Protein AF-A0A8I0III0-F1 (afdb_monomer_lite)

pLDDT: mean 77.6, std 14.81, range [39.5, 94.38]

Foldseek 3Di:
DAWDDPCVQVQVQQCQLPPDDDPDDPCVPRGDDDPDDADDDDQDDDVVPDRDRDDVVVLCVVQVHDDDRPDDSCVSVVHDDPPDDDPLAPDDQLQNQLVCLVVVCVVDPCQAWDKDWAWDDHNHDPAPHDWDDRNHTTTGMDIGGSNVSNDSPVSVVRD

Structure (mmCIF, N/CA/C/O backbone):
data_AF-A0A8I0III0-F1
#
_entry.id   AF-A0A8I0III0-F1
#
loop_
_atom_site.group_PDB
_atom_site.id
_atom_site.type_symbol
_atom_site.label_atom_id
_atom_site.label_alt_id
_atom_site.label_comp_id
_atom_site.label_asym_id
_atom_site.label_entity_id
_atom_site.label_seq_id
_atom_site.pdbx_PDB_ins_code
_atom_site.Cartn_x
_atom_site.Cartn_y
_atom_site.Cartn_z
_atom_site.occupancy
_atom_site.B_iso_or_equiv
_atom_site.auth_seq_id
_atom_site.auth_comp_id
_atom_site.auth_asym_id
_atom_site.auth_atom_id
_atom_site.pdbx_PDB_model_num
ATOM 1 N N . MET A 1 1 ? -5.704 10.509 12.498 1.00 82.56 1 MET A N 1
ATOM 2 C CA . MET A 1 1 ? -4.935 9.267 12.554 1.00 82.56 1 MET A CA 1
ATOM 3 C C . MET A 1 1 ? -4.413 9.176 13.957 1.00 82.56 1 MET A C 1
ATOM 5 O O . MET A 1 1 ? -3.711 10.078 14.403 1.00 82.56 1 MET A O 1
ATOM 9 N N . GLU A 1 2 ? -4.849 8.161 14.682 1.00 86.06 2 GLU A N 1
ATOM 10 C CA . GLU A 1 2 ? -4.615 8.031 16.116 1.00 86.06 2 GLU A CA 1
ATOM 11 C C . GLU A 1 2 ? -3.855 6.738 16.379 1.00 86.06 2 GLU A C 1
ATOM 13 O O . GLU A 1 2 ? -4.300 5.676 15.951 1.00 86.06 2 GLU A O 1
ATOM 18 N N . ILE A 1 3 ? -2.706 6.817 17.057 1.00 85.50 3 ILE A N 1
ATOM 19 C CA . ILE A 1 3 ? -1.968 5.619 17.469 1.00 85.50 3 ILE A CA 1
ATOM 20 C C . ILE A 1 3 ? -2.760 4.900 18.557 1.00 85.50 3 ILE A C 1
ATOM 22 O O . ILE A 1 3 ? -3.105 5.501 19.572 1.00 85.50 3 ILE A O 1
ATOM 26 N N . ILE A 1 4 ? -2.995 3.607 18.357 1.00 88.50 4 ILE A N 1
ATOM 27 C CA . ILE A 1 4 ? -3.773 2.760 19.264 1.00 88.50 4 ILE A CA 1
ATOM 28 C C . ILE A 1 4 ? -3.006 1.481 19.606 1.00 88.50 4 ILE A C 1
ATOM 30 O O . ILE A 1 4 ? -2.080 1.085 18.897 1.00 88.50 4 ILE A O 1
ATOM 34 N N . ASP A 1 5 ? -3.408 0.809 20.684 1.00 86.38 5 ASP A N 1
ATOM 35 C CA . ASP A 1 5 ? -2.879 -0.497 21.094 1.00 86.38 5 ASP A CA 1
ATOM 36 C C . ASP A 1 5 ? -3.932 -1.621 21.067 1.00 86.38 5 ASP A C 1
ATOM 38 O O . ASP A 1 5 ? -3.652 -2.737 21.514 1.00 86.38 5 ASP A O 1
ATOM 42 N N . ASP A 1 6 ? -5.117 -1.347 20.505 1.00 87.94 6 ASP A N 1
ATOM 43 C CA . ASP A 1 6 ? -6.193 -2.322 20.317 1.00 87.94 6 ASP A CA 1
ATOM 44 C C . ASP A 1 6 ? -5.842 -3.332 19.213 1.00 87.94 6 ASP A C 1
ATOM 46 O O . ASP A 1 6 ? -6.076 -3.131 18.017 1.00 87.94 6 ASP A O 1
ATOM 50 N N . VAL A 1 7 ? -5.265 -4.450 19.646 1.00 84.56 7 VAL A N 1
ATOM 51 C CA . VAL A 1 7 ? -4.886 -5.577 18.789 1.00 84.56 7 VAL A CA 1
ATOM 52 C C . VAL A 1 7 ? -6.077 -6.327 18.206 1.00 84.56 7 VAL A C 1
ATOM 54 O O . VAL A 1 7 ? -5.922 -6.981 17.172 1.00 84.56 7 VAL A O 1
ATOM 57 N N . GLU A 1 8 ? -7.262 -6.240 18.820 1.00 88.00 8 GLU A N 1
ATOM 58 C CA . GLU A 1 8 ? -8.435 -7.012 18.395 1.00 88.00 8 GLU A CA 1
ATOM 59 C C . GLU A 1 8 ? -8.896 -6.587 16.996 1.00 88.00 8 GLU A C 1
ATOM 61 O O . GLU A 1 8 ? -9.296 -7.426 16.185 1.00 88.00 8 GLU A O 1
ATOM 66 N N . ARG A 1 9 ? -8.701 -5.310 16.641 1.00 86.44 9 ARG A N 1
ATOM 67 C CA . ARG A 1 9 ? -8.930 -4.786 15.282 1.00 86.44 9 ARG A CA 1
ATOM 68 C C . ARG A 1 9 ? -8.086 -5.486 14.207 1.00 86.44 9 ARG A C 1
ATOM 70 O O . ARG A 1 9 ? -8.512 -5.586 13.056 1.00 86.44 9 ARG A O 1
ATOM 77 N N . GLY A 1 10 ? -6.905 -5.995 14.567 1.00 82.62 10 GLY A N 1
ATOM 78 C CA . GLY A 1 10 ? -5.992 -6.733 13.685 1.00 82.62 10 GLY A CA 1
ATOM 79 C C . GLY A 1 10 ? -5.996 -8.255 13.882 1.00 82.62 10 GLY A C 1
ATOM 80 O O . GLY A 1 10 ? -5.351 -8.972 13.113 1.00 82.62 10 GLY A O 1
ATOM 81 N N . ALA A 1 11 ? -6.725 -8.777 14.874 1.00 85.12 11 ALA A N 1
ATOM 82 C CA . ALA A 1 11 ? -6.652 -10.182 15.288 1.00 85.12 11 ALA A CA 1
ATOM 83 C C . ALA A 1 11 ? -7.056 -11.175 14.184 1.00 85.12 11 ALA A C 1
ATOM 85 O O . ALA A 1 11 ? -6.572 -12.308 14.148 1.00 85.12 11 ALA A O 1
ATOM 86 N N . TRP A 1 12 ? -7.894 -10.751 13.233 1.00 86.44 12 TRP A N 1
ATOM 87 C CA . TRP A 1 12 ? -8.305 -11.573 12.092 1.00 86.44 12 TRP A CA 1
ATOM 88 C C . TRP A 1 12 ? -7.148 -11.914 11.137 1.00 86.44 12 TRP A C 1
ATOM 90 O O . TRP A 1 12 ? -7.211 -12.929 10.433 1.00 86.44 12 TRP A O 1
ATOM 100 N N . LEU A 1 13 ? -6.098 -11.085 11.094 1.00 84.69 13 LEU A N 1
ATOM 101 C CA . LEU A 1 13 ? -4.996 -11.222 10.143 1.00 84.69 13 LEU A CA 1
ATOM 102 C C . LEU A 1 13 ? -4.062 -12.379 10.522 1.00 84.69 13 LEU A C 1
ATOM 104 O O . LEU A 1 13 ? -3.673 -13.166 9.655 1.00 84.69 13 LEU A O 1
ATOM 108 N N . GLY A 1 14 ? -3.775 -12.542 11.818 1.00 84.19 14 GLY A N 1
ATOM 109 C CA . GLY A 1 14 ? -2.869 -13.575 12.329 1.00 84.19 14 GLY A CA 1
ATOM 110 C C . GLY A 1 14 ? -3.226 -14.988 11.840 1.00 84.19 14 GLY A C 1
ATOM 111 O O . GLY A 1 14 ? -2.423 -15.612 11.143 1.00 84.19 14 GLY A O 1
ATOM 112 N N . PRO A 1 15 ? -4.457 -15.487 12.069 1.00 85.69 15 PRO A N 1
ATOM 113 C CA . PRO A 1 15 ? -4.884 -16.793 11.572 1.00 85.69 15 PRO A CA 1
ATOM 114 C C . PRO A 1 15 ? -4.782 -16.948 10.050 1.00 85.69 15 PRO A C 1
ATOM 116 O O . PRO A 1 15 ? -4.537 -18.055 9.567 1.00 85.69 15 PRO A O 1
ATOM 119 N N . ARG A 1 16 ? -4.960 -15.867 9.276 1.00 87.00 16 ARG A N 1
ATOM 120 C CA . ARG A 1 16 ? -4.809 -15.904 7.814 1.00 87.00 16 ARG A CA 1
ATOM 121 C C . ARG A 1 16 ? -3.353 -15.998 7.393 1.00 87.00 16 ARG A C 1
ATOM 123 O O . ARG A 1 16 ? -3.112 -16.573 6.342 1.00 87.00 16 ARG A O 1
ATOM 130 N N . MET A 1 17 ? -2.408 -15.488 8.179 1.00 84.44 17 MET A N 1
ATOM 131 C CA . MET A 1 17 ? -0.969 -15.604 7.926 1.00 84.44 17 MET A CA 1
ATOM 132 C C . MET A 1 17 ? -0.413 -16.970 8.351 1.00 84.44 17 MET A C 1
ATOM 134 O O . MET A 1 17 ? 0.335 -17.582 7.586 1.00 84.44 17 MET A O 1
ATOM 138 N N . CYS A 1 18 ? -0.818 -17.493 9.519 1.00 72.50 18 CYS A N 1
ATOM 139 C CA . CYS A 1 18 ? -0.309 -18.768 10.042 1.00 72.50 18 CYS A CA 1
ATOM 140 C C . CYS A 1 18 ? -0.745 -19.985 9.211 1.00 72.50 18 CYS A C 1
ATOM 142 O O . CYS A 1 18 ? 0.016 -20.937 9.055 1.00 72.50 18 CYS A O 1
ATOM 144 N N . ARG A 1 19 ? -2.000 -20.005 8.734 1.00 63.66 19 ARG A N 1
ATOM 145 C CA . ARG A 1 19 ? -2.663 -21.250 8.296 1.00 63.66 19 ARG A CA 1
ATOM 146 C C . ARG A 1 19 ? -2.175 -21.824 6.962 1.00 63.66 19 ARG A C 1
ATOM 148 O O . ARG A 1 19 ? -2.511 -22.969 6.678 1.00 63.66 19 ARG A O 1
ATOM 155 N N . LEU A 1 20 ? -1.465 -21.066 6.119 1.00 60.00 20 LEU A N 1
ATOM 156 C CA . LEU A 1 20 ? -1.406 -21.389 4.681 1.00 60.00 20 LEU A CA 1
ATOM 157 C C . LEU A 1 20 ? -0.017 -21.355 4.008 1.00 60.00 20 LEU A C 1
ATOM 159 O O . LEU A 1 20 ? 0.069 -21.558 2.796 1.00 60.00 20 LEU A O 1
ATOM 163 N N . GLY A 1 21 ? 1.097 -21.219 4.739 1.00 58.22 21 GLY A N 1
ATOM 164 C CA . GLY A 1 21 ? 2.400 -21.529 4.133 1.00 58.22 21 GLY A CA 1
ATOM 165 C C . GLY A 1 21 ? 3.651 -21.033 4.849 1.00 58.22 21 GLY A C 1
ATOM 166 O O . GLY A 1 21 ? 3.588 -20.247 5.786 1.00 58.22 21 GLY A O 1
ATOM 167 N N . GLY A 1 22 ? 4.796 -21.522 4.361 1.00 59.81 22 GLY A N 1
ATOM 168 C CA . GLY A 1 22 ? 6.134 -21.174 4.841 1.00 59.81 22 GLY A CA 1
ATOM 169 C C . GLY A 1 22 ? 6.549 -19.722 4.576 1.00 59.81 22 GLY A C 1
ATOM 170 O O . GLY A 1 22 ? 5.809 -18.927 3.998 1.00 59.81 22 GLY A O 1
ATOM 171 N N . TRP A 1 23 ? 7.762 -19.398 5.020 1.00 64.62 23 TRP A N 1
ATOM 172 C CA . TRP A 1 23 ? 8.383 -18.074 4.934 1.00 64.62 23 TRP A CA 1
ATOM 173 C C . TRP A 1 23 ? 8.543 -17.569 3.481 1.00 64.62 23 TRP A C 1
ATOM 175 O O . TRP A 1 23 ? 8.572 -18.362 2.539 1.00 64.62 23 TRP A O 1
ATOM 185 N N . ALA A 1 24 ? 8.662 -16.245 3.315 1.00 68.88 24 ALA A N 1
ATOM 186 C CA . ALA A 1 24 ? 8.899 -15.540 2.044 1.00 68.88 24 ALA A CA 1
ATOM 187 C C . ALA A 1 24 ? 7.786 -15.647 0.975 1.00 68.88 24 ALA A C 1
ATOM 189 O O . ALA A 1 24 ? 8.060 -15.630 -0.226 1.00 68.88 24 ALA A O 1
ATOM 190 N N . ARG A 1 25 ? 6.512 -15.711 1.386 1.00 81.56 25 ARG A N 1
ATOM 191 C CA . ARG A 1 25 ? 5.355 -15.641 0.472 1.00 81.56 25 ARG A CA 1
ATOM 192 C C . ARG A 1 25 ? 4.548 -14.372 0.713 1.00 81.56 25 ARG A C 1
ATOM 194 O O . ARG A 1 25 ? 4.422 -13.926 1.843 1.00 81.56 25 ARG A O 1
ATOM 201 N N . VAL A 1 26 ? 3.910 -13.827 -0.323 1.00 82.94 26 VAL A N 1
ATOM 202 C CA . VAL A 1 26 ? 3.058 -12.626 -0.176 1.00 82.94 26 VAL A CA 1
ATOM 203 C C . VAL A 1 26 ? 1.953 -12.841 0.869 1.00 82.94 26 VAL A C 1
ATOM 205 O O . VAL A 1 26 ? 1.727 -11.978 1.717 1.00 82.94 26 VAL A O 1
ATOM 208 N N . GLY A 1 27 ? 1.329 -14.023 0.879 1.00 85.25 27 GLY A N 1
ATOM 209 C CA . GLY A 1 27 ? 0.310 -14.385 1.871 1.00 85.25 27 GLY A CA 1
ATOM 210 C C . GLY A 1 27 ? 0.838 -14.510 3.305 1.00 85.25 27 GLY A C 1
ATOM 211 O O . GLY A 1 27 ? 0.061 -14.359 4.243 1.00 85.25 27 GLY A O 1
ATOM 212 N N . SER A 1 28 ? 2.149 -14.710 3.506 1.00 81.12 28 SER A N 1
ATOM 213 C CA . SER A 1 28 ? 2.740 -14.691 4.852 1.00 81.12 28 SER A CA 1
ATOM 214 C C . SER A 1 28 ? 2.903 -13.276 5.410 1.00 81.12 28 SER A C 1
ATOM 216 O O . SER A 1 28 ? 3.302 -13.151 6.556 1.00 81.12 28 SER A O 1
ATOM 218 N N . VAL A 1 29 ? 2.637 -12.229 4.619 1.00 80.75 29 VAL A N 1
ATOM 219 C CA . VAL A 1 29 ? 2.685 -10.816 5.045 1.00 80.75 29 VAL A CA 1
ATOM 220 C C . VAL A 1 29 ? 1.296 -10.179 4.984 1.00 80.75 29 VAL A C 1
ATOM 222 O O . VAL A 1 29 ? 0.898 -9.472 5.897 1.00 80.75 29 VAL A O 1
ATOM 225 N N . THR A 1 30 ? 0.549 -10.444 3.911 1.00 83.06 30 THR A N 1
ATOM 226 C CA . THR A 1 30 ? -0.769 -9.830 3.646 1.00 83.06 30 THR A CA 1
ATOM 227 C C . THR A 1 30 ? -1.953 -10.669 4.133 1.00 83.06 30 THR A C 1
ATOM 229 O O . THR A 1 30 ? -3.089 -10.206 4.100 1.00 83.06 30 THR A O 1
ATOM 232 N N . GLY A 1 31 ? -1.701 -11.896 4.600 1.00 87.19 31 GLY A N 1
ATOM 233 C CA . GLY A 1 31 ? -2.732 -12.886 4.896 1.00 87.19 31 GLY A CA 1
ATOM 234 C C . GLY A 1 31 ? -3.191 -13.639 3.644 1.00 87.19 31 GLY A C 1
ATOM 235 O O . GLY A 1 31 ? -3.235 -13.110 2.536 1.00 87.19 31 GLY A O 1
ATOM 236 N N . TYR A 1 32 ? -3.532 -14.914 3.807 1.00 87.38 32 TYR A N 1
ATOM 237 C CA . TYR A 1 32 ? -4.054 -15.734 2.718 1.00 87.38 32 TYR A CA 1
ATOM 238 C C . TYR A 1 32 ? -5.589 -15.632 2.584 1.00 87.38 32 TYR A C 1
ATOM 240 O O . TYR A 1 32 ? -6.309 -15.270 3.521 1.00 87.38 32 TYR A O 1
ATOM 248 N N . GLY A 1 33 ? -6.102 -16.021 1.411 1.00 87.06 33 GLY A N 1
ATOM 249 C CA . GLY A 1 33 ? -7.539 -16.077 1.116 1.00 87.06 33 GLY A CA 1
ATOM 250 C C . GLY A 1 33 ? -8.108 -14.828 0.440 1.00 87.06 33 GLY A C 1
ATOM 251 O O . GLY A 1 33 ? -9.317 -14.625 0.497 1.00 87.06 33 GLY A O 1
ATOM 252 N N . PHE A 1 34 ? -7.254 -13.998 -0.160 1.00 86.31 34 PHE A N 1
ATOM 253 C CA . PHE A 1 34 ? -7.650 -12.979 -1.134 1.00 86.31 34 PHE A CA 1
ATOM 254 C C . PHE A 1 34 ? -7.545 -13.555 -2.550 1.00 86.31 34 PHE A C 1
ATOM 256 O O . PHE A 1 34 ? -6.654 -14.361 -2.818 1.00 86.31 34 PHE A O 1
ATOM 263 N N . GLU A 1 35 ? -8.439 -13.140 -3.449 1.00 88.69 35 GLU A N 1
ATOM 264 C CA . GLU A 1 35 ? -8.436 -13.570 -4.857 1.00 88.69 35 GLU A CA 1
ATOM 265 C C . GLU A 1 35 ? -7.181 -13.090 -5.601 1.00 88.69 35 GLU A C 1
ATOM 267 O O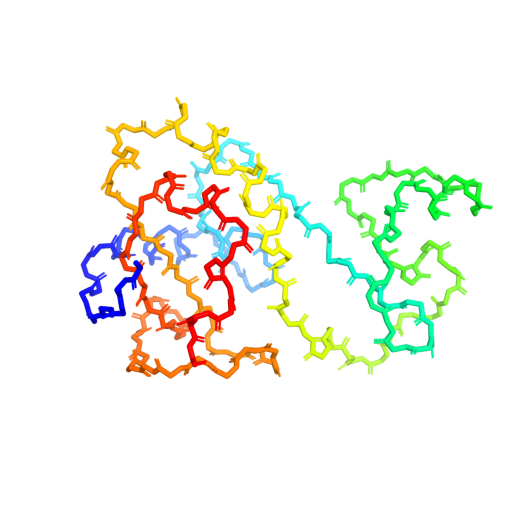 . GLU A 1 35 ? -6.627 -13.805 -6.435 1.00 88.69 35 GLU A O 1
ATOM 272 N N . ALA A 1 36 ? -6.703 -11.891 -5.261 1.00 88.25 36 ALA A N 1
ATOM 273 C CA . ALA A 1 36 ? -5.546 -11.266 -5.879 1.00 88.25 36 ALA A CA 1
ATOM 274 C C . ALA A 1 36 ? -4.792 -10.369 -4.888 1.00 88.25 36 ALA A C 1
ATOM 276 O O . ALA A 1 36 ? -5.316 -9.971 -3.848 1.00 88.25 36 ALA A O 1
ATOM 277 N N . TYR A 1 37 ? -3.556 -10.026 -5.246 1.00 86.75 37 TYR A N 1
ATOM 278 C CA . TYR A 1 37 ? -2.736 -9.043 -4.547 1.00 86.75 37 TYR A CA 1
ATOM 279 C C . TYR A 1 37 ? -2.070 -8.107 -5.557 1.00 86.75 37 TYR A C 1
ATOM 281 O O . TYR A 1 37 ? -1.705 -8.514 -6.662 1.00 86.75 37 TYR A O 1
ATOM 289 N N . ALA A 1 38 ? -1.875 -6.853 -5.158 1.00 86.50 38 ALA A N 1
ATOM 290 C CA . ALA A 1 38 ? -1.115 -5.867 -5.914 1.00 86.50 38 ALA A CA 1
ATOM 291 C C . ALA A 1 38 ? 0.171 -5.508 -5.162 1.00 86.50 38 ALA A C 1
ATOM 293 O O . ALA A 1 38 ? 0.218 -5.543 -3.933 1.00 86.50 38 ALA A O 1
ATOM 294 N N . ARG A 1 39 ? 1.222 -5.147 -5.905 1.00 85.81 39 ARG A N 1
ATOM 295 C CA . ARG A 1 39 ? 2.476 -4.646 -5.337 1.00 85.81 39 ARG A CA 1
ATOM 296 C C . ARG A 1 39 ? 2.668 -3.193 -5.736 1.00 85.81 39 ARG A C 1
ATOM 298 O O . ARG A 1 39 ? 2.713 -2.876 -6.922 1.00 85.81 39 ARG A O 1
ATOM 305 N N . ILE A 1 40 ? 2.836 -2.340 -4.736 1.00 83.75 40 ILE A N 1
ATOM 306 C CA . ILE A 1 40 ? 3.231 -0.950 -4.932 1.00 83.75 40 ILE A CA 1
ATOM 307 C C . ILE A 1 40 ? 4.756 -0.918 -4.967 1.00 83.75 40 ILE A C 1
ATOM 309 O O . ILE A 1 40 ? 5.419 -1.384 -4.043 1.00 83.75 40 ILE A O 1
ATOM 313 N N . LEU A 1 41 ? 5.313 -0.422 -6.065 1.00 82.12 41 LEU A N 1
ATOM 314 C CA . LEU A 1 41 ? 6.756 -0.350 -6.255 1.00 82.12 41 LEU A CA 1
ATOM 315 C C . LEU A 1 41 ? 7.279 0.929 -5.602 1.00 82.12 41 LEU A C 1
ATOM 317 O O . LEU A 1 41 ? 6.774 2.015 -5.887 1.00 82.12 41 LEU A O 1
ATOM 321 N N . HIS A 1 42 ? 8.279 0.799 -4.729 1.00 73.31 42 HIS A N 1
ATOM 322 C CA . HIS A 1 42 ? 8.850 1.954 -4.044 1.00 73.31 42 HIS A CA 1
ATOM 323 C C . HIS A 1 42 ? 9.420 2.964 -5.051 1.00 73.31 42 HIS A C 1
ATOM 325 O O . HIS A 1 42 ? 10.058 2.557 -6.036 1.00 73.31 42 HIS A O 1
ATOM 331 N N . PRO A 1 43 ? 9.254 4.276 -4.804 1.00 70.44 43 PRO A N 1
ATOM 332 C CA . PRO A 1 43 ? 10.065 5.261 -5.498 1.00 70.44 43 PRO A CA 1
ATOM 333 C C . PRO A 1 43 ? 11.544 4.982 -5.185 1.00 70.44 43 PRO A C 1
ATOM 335 O O . PRO A 1 43 ? 11.886 4.542 -4.088 1.00 70.44 43 PRO A O 1
ATOM 338 N N . ARG A 1 44 ? 12.435 5.189 -6.155 1.00 67.50 44 ARG A N 1
ATOM 339 C CA . ARG A 1 44 ? 13.886 5.100 -5.946 1.00 67.50 44 ARG A CA 1
ATOM 340 C C . ARG A 1 44 ? 14.488 6.479 -6.217 1.00 67.50 44 ARG A C 1
ATOM 342 O O . ARG A 1 44 ? 14.144 7.064 -7.245 1.00 67.50 44 ARG A O 1
ATOM 349 N N . PRO A 1 45 ? 15.349 7.008 -5.330 1.00 56.03 45 PRO A N 1
ATOM 350 C CA . PRO A 1 45 ? 15.993 8.291 -5.564 1.00 56.03 45 PRO A CA 1
ATOM 351 C C . PRO A 1 45 ? 16.869 8.211 -6.816 1.00 56.03 45 PRO A C 1
ATOM 353 O O . PRO A 1 45 ? 17.554 7.214 -7.057 1.00 56.03 45 PRO A O 1
ATOM 356 N N . THR A 1 46 ? 16.874 9.278 -7.609 1.00 53.50 46 THR A N 1
ATOM 357 C CA . THR A 1 46 ? 17.975 9.516 -8.541 1.00 53.50 46 THR A CA 1
ATOM 358 C C . THR A 1 46 ? 19.164 9.963 -7.691 1.00 53.50 46 THR A C 1
ATOM 360 O O . THR A 1 46 ? 18.974 10.650 -6.691 1.00 53.50 46 THR A O 1
ATOM 363 N N . GLY A 1 47 ? 20.381 9.504 -7.999 1.00 48.47 47 GLY A N 1
ATOM 364 C CA . GLY A 1 47 ? 21.558 9.517 -7.105 1.00 48.47 47 GLY A CA 1
ATOM 365 C C . GLY A 1 47 ? 22.000 10.851 -6.466 1.00 48.47 47 GLY A C 1
ATOM 366 O O . GLY A 1 47 ? 23.020 10.867 -5.792 1.00 48.47 47 GLY A O 1
ATOM 367 N N . GLY A 1 48 ? 21.261 11.951 -6.640 1.00 49.16 48 GLY A N 1
ATOM 368 C CA . GLY A 1 48 ? 21.417 13.224 -5.931 1.00 49.16 48 GLY A CA 1
ATOM 369 C C . GLY A 1 48 ? 20.574 13.379 -4.654 1.00 49.16 48 GLY A C 1
ATOM 370 O O . GLY A 1 48 ? 20.464 14.489 -4.147 1.00 49.16 48 GLY A O 1
ATOM 371 N N . GLY A 1 49 ? 19.937 12.317 -4.145 1.00 47.84 49 GLY A N 1
ATOM 372 C CA . GLY A 1 49 ? 19.224 12.338 -2.855 1.00 47.84 49 GLY A CA 1
ATOM 373 C C . GLY A 1 49 ? 17.845 13.015 -2.868 1.00 47.84 49 GLY A C 1
ATOM 374 O O . GLY A 1 49 ? 17.115 12.930 -1.883 1.00 47.84 49 GLY A O 1
ATOM 375 N N . ALA A 1 50 ? 17.446 13.633 -3.982 1.00 48.97 50 ALA A N 1
ATOM 376 C CA . ALA A 1 50 ? 16.074 14.073 -4.197 1.00 48.97 50 ALA A CA 1
ATOM 377 C C . ALA A 1 50 ? 15.213 12.896 -4.689 1.00 48.97 50 ALA A C 1
ATOM 379 O O . ALA A 1 50 ? 15.590 12.164 -5.608 1.00 48.97 50 ALA A O 1
ATOM 380 N N . TRP A 1 51 ? 14.037 12.720 -4.085 1.00 52.38 51 TRP A N 1
ATOM 381 C CA . TRP A 1 51 ? 13.035 11.753 -4.531 1.00 52.38 51 TRP A CA 1
ATOM 382 C C . TRP A 1 51 ? 12.410 12.217 -5.847 1.00 52.38 51 TRP A C 1
ATOM 384 O O . TRP A 1 51 ? 11.329 12.803 -5.870 1.00 52.38 51 TRP A O 1
ATOM 394 N N . GLU A 1 52 ? 13.078 11.973 -6.967 1.00 56.28 52 GLU A N 1
ATOM 395 C CA . GLU A 1 52 ? 12.427 12.105 -8.261 1.00 56.28 52 GLU A CA 1
ATOM 396 C C . GLU A 1 52 ? 11.567 10.858 -8.496 1.00 56.28 52 GLU A C 1
ATOM 398 O O . GLU A 1 52 ? 12.069 9.733 -8.555 1.00 56.28 52 GLU A O 1
ATOM 403 N N . ARG A 1 53 ? 10.246 11.044 -8.588 1.00 61.94 53 ARG A N 1
ATOM 404 C CA . ARG A 1 53 ? 9.283 9.967 -8.854 1.00 61.94 53 ARG A CA 1
ATOM 405 C C . ARG A 1 53 ? 9.449 9.444 -10.274 1.00 61.94 53 ARG A C 1
ATOM 407 O O . ARG A 1 53 ? 8.669 9.774 -11.164 1.00 61.94 53 ARG A O 1
ATOM 414 N N . ARG A 1 54 ? 10.448 8.600 -10.499 1.00 72.06 54 ARG A N 1
ATOM 415 C CA . ARG A 1 54 ? 10.572 7.891 -11.768 1.00 72.06 54 ARG A CA 1
ATOM 416 C C . ARG A 1 54 ? 9.657 6.671 -11.742 1.00 72.06 54 ARG A C 1
ATOM 418 O O . ARG A 1 54 ? 9.788 5.809 -10.869 1.00 72.06 54 ARG A O 1
ATOM 425 N N . ARG A 1 55 ? 8.718 6.582 -12.687 1.00 81.62 55 ARG A N 1
ATOM 426 C CA . ARG A 1 55 ? 7.879 5.384 -12.805 1.00 81.62 55 ARG A CA 1
ATOM 427 C C . ARG A 1 55 ? 8.757 4.228 -13.267 1.00 81.62 55 ARG A C 1
ATOM 429 O O . ARG A 1 55 ? 9.541 4.369 -14.202 1.00 81.62 55 ARG A O 1
ATOM 436 N N . TRP A 1 56 ? 8.595 3.061 -12.652 1.00 87.62 56 TRP A N 1
ATOM 437 C CA . TRP A 1 56 ? 9.332 1.862 -13.064 1.00 87.62 56 TRP A CA 1
ATOM 438 C C . TRP A 1 56 ? 9.026 1.474 -14.520 1.00 87.62 56 TRP A C 1
ATOM 440 O O . TRP A 1 56 ? 9.898 0.952 -15.204 1.00 87.62 56 TRP A O 1
ATOM 450 N N . SER A 1 57 ? 7.825 1.794 -15.018 1.00 89.50 57 SER A N 1
ATOM 451 C CA . SER A 1 57 ? 7.453 1.639 -16.431 1.00 89.50 57 SER A CA 1
ATOM 452 C C . SER A 1 57 ? 8.340 2.440 -17.378 1.00 89.50 57 SER A C 1
ATOM 454 O O . SER A 1 57 ? 8.703 1.944 -18.442 1.00 89.50 57 SER A O 1
ATOM 456 N N . ASP A 1 58 ? 8.708 3.658 -16.989 1.00 88.50 58 ASP A N 1
ATOM 457 C CA . ASP A 1 58 ? 9.516 4.547 -17.821 1.00 88.50 58 ASP A CA 1
ATOM 458 C C . ASP A 1 58 ? 10.957 4.030 -17.859 1.00 88.50 58 ASP A C 1
ATOM 460 O O . ASP A 1 58 ? 11.589 4.013 -18.911 1.00 88.50 58 ASP A O 1
ATOM 464 N N . VAL A 1 59 ? 11.443 3.507 -16.727 1.00 87.38 59 VAL A N 1
ATOM 465 C CA . VAL A 1 59 ? 12.745 2.829 -16.634 1.00 87.38 59 VAL A CA 1
ATOM 466 C C . VAL A 1 59 ? 12.772 1.569 -17.490 1.00 87.38 59 VAL A C 1
ATOM 468 O O . VAL A 1 59 ? 13.717 1.375 -18.247 1.00 87.38 59 VAL A O 1
ATOM 471 N N . ALA A 1 60 ? 11.734 0.735 -17.411 1.00 91.62 60 ALA A N 1
ATOM 472 C CA . ALA A 1 60 ? 11.627 -0.458 -18.240 1.00 91.62 60 ALA A CA 1
ATOM 473 C C . ALA A 1 60 ? 11.615 -0.101 -19.730 1.00 91.62 60 ALA A C 1
ATOM 475 O O . ALA A 1 60 ? 12.385 -0.670 -20.494 1.00 91.62 60 ALA A O 1
ATOM 476 N N . THR A 1 61 ? 10.826 0.902 -20.124 1.00 93.06 61 THR A N 1
ATOM 477 C CA . THR A 1 61 ? 10.753 1.381 -21.513 1.00 93.06 61 THR A CA 1
ATOM 478 C C . THR A 1 61 ? 12.109 1.885 -22.004 1.00 93.06 61 THR A C 1
ATOM 480 O O . THR A 1 61 ? 12.565 1.470 -23.066 1.00 93.06 61 THR A O 1
ATOM 483 N N . ALA A 1 62 ? 12.788 2.725 -21.217 1.00 90.31 62 ALA A N 1
ATOM 484 C CA . ALA A 1 62 ? 14.114 3.241 -21.553 1.00 90.31 62 ALA A CA 1
ATOM 485 C C . ALA A 1 62 ? 15.175 2.130 -21.654 1.00 90.31 62 ALA A C 1
ATOM 487 O O . ALA A 1 62 ? 16.090 2.229 -22.466 1.00 90.31 62 ALA A O 1
ATOM 488 N N . ALA A 1 63 ? 15.033 1.063 -20.864 1.00 90.44 63 ALA A N 1
ATOM 489 C CA . ALA A 1 63 ? 15.894 -0.116 -20.907 1.00 90.44 63 ALA A CA 1
ATOM 490 C C . ALA A 1 63 ? 15.482 -1.150 -21.976 1.00 90.44 63 ALA A C 1
ATOM 492 O O . ALA A 1 63 ? 16.102 -2.208 -22.061 1.00 90.44 63 ALA A O 1
ATOM 493 N N . GLY A 1 64 ? 14.427 -0.901 -22.764 1.00 94.38 64 GLY A N 1
ATOM 494 C CA . GLY A 1 64 ? 13.904 -1.867 -23.739 1.00 94.38 64 GLY A CA 1
ATOM 495 C C . GLY A 1 64 ? 13.315 -3.136 -23.107 1.00 94.38 64 GLY A C 1
ATOM 496 O O . GLY A 1 64 ? 13.304 -4.195 -23.731 1.00 94.38 64 GLY A O 1
ATOM 497 N N . LYS A 1 65 ? 12.849 -3.052 -21.857 1.00 94.12 65 LYS A N 1
ATOM 498 C CA . LYS A 1 65 ? 12.332 -4.164 -21.048 1.00 94.12 65 LYS A CA 1
ATOM 499 C C . LYS A 1 65 ? 10.821 -4.086 -20.873 1.00 94.12 65 LYS A C 1
ATOM 501 O O . LYS A 1 65 ? 10.212 -3.019 -20.900 1.00 94.12 65 LYS A O 1
ATOM 506 N N . VAL A 1 66 ? 10.216 -5.246 -20.635 1.00 92.56 66 VAL A N 1
ATOM 507 C CA . VAL A 1 66 ? 8.775 -5.383 -20.405 1.00 92.56 66 VAL A CA 1
ATOM 508 C C . VAL A 1 66 ? 8.483 -5.354 -18.909 1.00 92.56 66 VAL A C 1
ATOM 510 O O . VAL A 1 66 ? 9.071 -6.107 -18.133 1.00 92.56 66 VAL A O 1
ATOM 513 N N . MET A 1 67 ? 7.540 -4.505 -18.500 1.00 92.94 67 MET A N 1
ATOM 514 C CA . MET A 1 67 ? 7.029 -4.524 -17.132 1.00 92.94 67 MET A CA 1
ATOM 515 C C . MET A 1 67 ? 6.209 -5.782 -16.865 1.00 92.94 67 MET A C 1
ATOM 517 O O . MET A 1 67 ? 5.343 -6.155 -17.652 1.00 92.94 67 MET A O 1
ATOM 521 N N . HIS A 1 68 ? 6.438 -6.395 -15.707 1.00 91.31 68 HIS A N 1
ATOM 522 C CA . HIS A 1 68 ? 5.669 -7.543 -15.238 1.00 91.31 68 HIS A CA 1
ATOM 523 C C . HIS A 1 68 ? 5.495 -7.496 -13.707 1.00 91.31 68 HIS A C 1
ATOM 525 O O . HIS A 1 68 ? 6.256 -6.805 -13.021 1.00 91.31 68 HIS A O 1
ATOM 531 N N . PRO A 1 69 ? 4.530 -8.241 -13.129 1.00 88.75 69 PRO A N 1
ATOM 532 C CA . PRO A 1 69 ? 4.198 -8.154 -11.700 1.00 88.75 69 PRO A CA 1
ATOM 533 C C . PRO A 1 69 ? 5.358 -8.446 -10.740 1.00 88.75 69 PRO A C 1
ATOM 535 O O . PRO A 1 69 ? 5.373 -7.939 -9.621 1.00 88.75 69 PRO A O 1
ATOM 538 N N . LEU A 1 70 ? 6.344 -9.232 -11.185 1.00 87.69 70 LEU A N 1
ATOM 539 C CA . LEU A 1 70 ? 7.516 -9.646 -10.404 1.00 87.69 70 LEU A CA 1
ATOM 540 C C . LEU A 1 70 ? 8.790 -8.862 -10.753 1.00 87.69 70 LEU A C 1
ATOM 542 O O . LEU A 1 70 ? 9.880 -9.303 -10.402 1.00 87.69 70 LEU A O 1
ATOM 546 N N . VAL A 1 71 ? 8.669 -7.719 -11.438 1.00 89.19 71 VAL A N 1
ATOM 547 C CA . VAL A 1 71 ? 9.817 -6.889 -11.828 1.00 89.19 71 VAL A CA 1
ATOM 548 C C . VAL A 1 71 ? 10.716 -6.563 -10.632 1.00 89.19 71 VAL A C 1
ATOM 550 O O . VAL A 1 71 ? 10.239 -6.376 -9.509 1.00 89.19 71 VAL A O 1
ATOM 553 N N . GLN A 1 72 ? 12.016 -6.483 -10.870 1.00 86.56 72 GLN A N 1
ATOM 554 C CA . GLN A 1 72 ? 13.011 -6.095 -9.876 1.00 86.56 72 GLN A CA 1
ATOM 555 C C . GLN A 1 72 ? 13.772 -4.888 -10.412 1.00 86.56 72 GLN A C 1
ATOM 557 O O . GLN A 1 72 ? 14.071 -4.831 -11.605 1.00 86.56 72 GLN A O 1
ATOM 562 N N . TRP A 1 73 ? 14.062 -3.919 -9.546 1.00 82.75 73 TRP A N 1
ATOM 563 C CA . TRP A 1 73 ? 14.673 -2.655 -9.955 1.00 82.75 73 TRP A CA 1
ATOM 564 C C . TRP A 1 73 ? 16.040 -2.878 -10.604 1.00 82.75 73 TRP A C 1
ATOM 566 O O . TRP A 1 73 ? 16.338 -2.353 -11.671 1.00 82.75 73 TRP A O 1
ATOM 576 N N . GLU A 1 74 ? 16.843 -3.734 -9.992 1.00 81.75 74 GLU A N 1
ATOM 577 C CA . GLU A 1 74 ? 18.205 -4.044 -10.404 1.00 81.75 74 GLU A CA 1
ATOM 578 C C . GLU A 1 74 ? 18.212 -4.778 -11.743 1.00 81.75 74 GLU A C 1
ATOM 580 O O . GLU A 1 74 ? 19.014 -4.469 -12.621 1.00 81.75 74 GLU A O 1
ATOM 585 N N . ARG A 1 75 ? 17.210 -5.635 -11.975 1.00 86.50 75 ARG A N 1
ATOM 586 C CA . ARG A 1 75 ? 16.993 -6.284 -13.274 1.00 86.50 75 ARG A CA 1
ATOM 587 C C . ARG A 1 75 ? 16.550 -5.318 -14.358 1.00 86.50 75 ARG A C 1
ATOM 589 O O . ARG A 1 75 ? 16.846 -5.581 -15.517 1.00 86.50 75 ARG A O 1
ATOM 596 N N . LEU A 1 76 ? 15.883 -4.207 -14.037 1.00 87.19 76 LEU A N 1
ATOM 597 C CA . LEU A 1 76 ? 15.622 -3.160 -15.032 1.00 87.19 76 LEU A CA 1
ATOM 598 C C . LEU A 1 76 ? 16.914 -2.450 -15.453 1.00 87.19 76 LEU A C 1
ATOM 600 O O . LEU A 1 76 ? 17.048 -2.097 -16.620 1.00 87.19 76 LEU A O 1
ATOM 604 N N . LEU A 1 77 ? 17.874 -2.314 -14.539 1.00 84.06 77 LEU A N 1
ATOM 605 C CA . LEU A 1 77 ? 19.129 -1.589 -14.751 1.00 84.06 77 LEU A CA 1
ATOM 606 C C . LEU A 1 77 ? 20.325 -2.474 -15.151 1.00 84.06 77 LEU A C 1
ATOM 608 O O . LEU A 1 77 ? 21.421 -1.946 -15.295 1.00 84.06 77 LEU A O 1
ATOM 612 N N . ASP A 1 78 ? 20.127 -3.789 -15.311 1.00 84.88 78 ASP A N 1
ATOM 613 C CA . ASP A 1 78 ? 21.205 -4.778 -15.525 1.00 84.88 78 ASP A CA 1
ATOM 614 C C . ASP A 1 78 ? 22.307 -4.711 -14.458 1.00 84.88 78 ASP A C 1
ATOM 616 O O . ASP A 1 78 ? 23.488 -4.922 -14.724 1.00 84.88 78 ASP A O 1
ATOM 620 N N . LEU A 1 79 ? 21.901 -4.413 -13.224 1.00 78.31 79 LEU A N 1
ATOM 621 C CA . LEU A 1 79 ? 22.767 -4.465 -12.058 1.00 78.31 79 LEU A CA 1
ATOM 622 C C . LEU A 1 79 ? 22.682 -5.860 -11.433 1.00 78.31 79 LEU A C 1
ATOM 624 O O . LEU A 1 79 ? 21.605 -6.466 -11.387 1.00 78.31 79 LEU A O 1
ATOM 628 N N . ASP A 1 80 ? 23.808 -6.348 -10.909 1.00 70.75 80 ASP A N 1
ATOM 629 C CA . ASP A 1 80 ? 23.794 -7.494 -9.999 1.00 70.75 80 ASP A CA 1
ATOM 630 C C . ASP A 1 80 ? 22.854 -7.189 -8.824 1.00 70.75 80 ASP A C 1
ATOM 632 O O . ASP A 1 80 ? 22.785 -6.045 -8.360 1.00 70.75 80 ASP A O 1
ATOM 636 N N . GLU A 1 81 ? 22.108 -8.196 -8.348 1.00 59.53 81 GLU A N 1
ATOM 637 C CA . GLU A 1 81 ? 21.215 -7.980 -7.205 1.00 59.53 81 GLU A CA 1
ATOM 638 C C . GLU A 1 81 ? 22.005 -7.389 -6.030 1.00 59.53 81 GLU A C 1
ATOM 640 O O . GLU A 1 81 ? 23.140 -7.818 -5.776 1.00 59.53 81 GLU A O 1
ATOM 645 N N . PRO A 1 82 ? 21.438 -6.417 -5.290 1.00 56.00 82 PRO A N 1
ATOM 646 C CA . PRO A 1 82 ? 22.135 -5.840 -4.160 1.00 56.00 82 PRO A CA 1
ATOM 647 C C . PRO A 1 82 ? 22.397 -6.981 -3.183 1.00 56.00 82 PRO A C 1
ATOM 649 O O . PRO A 1 82 ? 21.471 -7.680 -2.766 1.00 56.00 82 PRO A O 1
ATOM 652 N N . ARG A 1 83 ? 23.662 -7.188 -2.808 1.00 48.19 83 ARG A N 1
ATOM 653 C CA . ARG A 1 83 ? 24.026 -8.144 -1.760 1.00 48.19 83 ARG A CA 1
ATOM 654 C C . ARG A 1 83 ? 23.435 -7.652 -0.434 1.00 48.19 83 ARG A C 1
ATOM 656 O O . ARG A 1 83 ? 24.068 -6.885 0.276 1.00 48.19 83 ARG A O 1
ATOM 663 N N . GLY A 1 84 ? 22.207 -8.068 -0.127 1.00 42.44 84 GLY A N 1
ATOM 664 C CA . GLY A 1 84 ? 21.597 -7.939 1.198 1.00 42.44 84 GLY A CA 1
ATOM 665 C C . GLY A 1 84 ? 21.171 -6.534 1.636 1.00 42.44 84 GLY A C 1
ATOM 666 O O . GLY A 1 84 ? 21.034 -6.313 2.834 1.00 42.44 84 GLY A O 1
ATOM 667 N N . GLY A 1 85 ? 20.938 -5.596 0.716 1.00 47.19 85 GLY A N 1
ATOM 668 C CA . GLY A 1 85 ? 20.356 -4.294 1.055 1.00 47.19 85 GLY A CA 1
ATOM 669 C C . GLY A 1 85 ? 18.842 -4.303 0.864 1.00 47.19 85 GLY A C 1
ATOM 670 O O . GLY A 1 85 ? 18.370 -4.229 -0.271 1.00 47.19 85 GLY A O 1
ATOM 671 N N . THR A 1 86 ? 18.056 -4.365 1.942 1.00 47.62 86 THR A N 1
ATOM 672 C CA . THR A 1 86 ? 16.670 -3.871 1.872 1.00 47.62 86 THR A CA 1
ATOM 673 C C . THR A 1 86 ? 16.716 -2.400 1.460 1.00 47.62 86 THR A C 1
ATOM 675 O O . THR A 1 86 ? 17.708 -1.728 1.727 1.00 47.62 86 THR A O 1
ATOM 678 N N . SER A 1 87 ? 15.677 -1.866 0.806 1.00 49.69 87 SER A N 1
ATOM 679 C CA . SER A 1 87 ? 15.562 -0.405 0.701 1.00 49.69 87 SER A CA 1
ATOM 680 C C . SER A 1 87 ? 15.773 0.179 2.099 1.00 49.69 87 SER A C 1
ATOM 682 O O . SER A 1 87 ? 15.057 -0.226 3.015 1.00 49.69 87 SER A O 1
ATOM 684 N N . ASP A 1 88 ? 16.724 1.106 2.260 1.00 45.03 88 ASP A N 1
ATOM 685 C CA . ASP A 1 88 ? 16.951 1.819 3.529 1.00 45.03 88 ASP A CA 1
ATOM 686 C C . ASP A 1 88 ? 15.676 2.520 4.021 1.00 45.03 88 ASP A C 1
ATOM 688 O O . ASP A 1 88 ? 15.586 2.964 5.161 1.00 45.03 88 ASP A O 1
ATOM 692 N N . VAL A 1 89 ? 14.664 2.603 3.152 1.00 51.12 89 VAL A N 1
ATOM 693 C CA . VAL A 1 89 ? 13.384 3.219 3.422 1.00 51.12 89 VAL A CA 1
ATOM 694 C C . VAL A 1 89 ? 12.254 2.265 3.035 1.00 51.12 89 VAL A C 1
ATOM 696 O O . VAL A 1 89 ? 11.968 2.053 1.853 1.00 51.12 89 VAL A O 1
ATOM 699 N N . GLY A 1 90 ? 11.569 1.712 4.035 1.00 56.62 90 GLY A N 1
ATOM 700 C CA . GLY A 1 90 ? 10.210 1.192 3.910 1.00 56.62 90 GLY A CA 1
ATOM 701 C C . GLY A 1 90 ? 9.216 2.345 3.781 1.00 56.62 90 GLY A C 1
ATOM 702 O O . GLY A 1 90 ? 8.362 2.502 4.638 1.00 56.62 90 GLY A O 1
ATOM 703 N N . TYR A 1 91 ? 9.357 3.191 2.758 1.00 65.88 91 TYR A N 1
ATOM 704 C CA . TYR A 1 91 ? 8.501 4.362 2.549 1.00 65.88 91 TYR A CA 1
ATOM 705 C C . TYR A 1 91 ? 7.437 4.054 1.504 1.00 65.88 91 TYR A C 1
ATOM 707 O O . TYR A 1 91 ? 7.747 3.829 0.328 1.00 65.88 91 TYR A O 1
ATOM 715 N N . LEU A 1 92 ? 6.180 4.031 1.941 1.00 72.12 92 LEU A N 1
ATOM 716 C CA . LEU A 1 92 ? 5.045 4.170 1.042 1.00 72.12 92 LEU A CA 1
ATOM 717 C C . LEU A 1 92 ? 4.853 5.665 0.798 1.00 72.12 92 LEU A C 1
ATOM 719 O O . LEU A 1 92 ? 4.609 6.411 1.740 1.00 72.12 92 LEU A O 1
ATOM 723 N N . ASP A 1 93 ? 4.984 6.095 -0.455 1.00 74.62 93 ASP A N 1
ATOM 724 C CA . ASP A 1 93 ? 4.781 7.494 -0.821 1.00 74.62 93 ASP A CA 1
ATOM 725 C C . ASP A 1 93 ? 3.356 7.936 -0.426 1.00 74.62 93 ASP A C 1
ATOM 727 O O . ASP A 1 93 ? 2.394 7.345 -0.930 1.00 74.62 93 ASP A O 1
ATOM 731 N N . PRO A 1 94 ? 3.190 8.961 0.432 1.00 76.38 94 PRO A N 1
ATOM 732 C CA . PRO A 1 94 ? 1.879 9.443 0.854 1.00 76.38 94 PRO A CA 1
ATOM 733 C C . PRO A 1 94 ? 0.971 9.819 -0.316 1.00 76.38 94 PRO A C 1
ATOM 735 O O . PRO A 1 94 ? -0.235 9.645 -0.225 1.00 76.38 94 PRO A O 1
ATOM 738 N N . GLN A 1 95 ? 1.531 10.263 -1.446 1.00 78.88 95 GLN A N 1
ATOM 739 C CA . GLN A 1 95 ? 0.747 10.563 -2.648 1.00 78.88 95 GLN A CA 1
ATOM 740 C C . GLN A 1 95 ? 0.230 9.293 -3.336 1.00 78.88 95 GLN A C 1
ATOM 742 O O . GLN A 1 95 ? -0.838 9.309 -3.941 1.00 78.88 95 GLN A O 1
ATOM 747 N N . VAL A 1 96 ? 0.965 8.180 -3.241 1.00 82.38 96 VAL A N 1
ATOM 748 C CA . VAL A 1 96 ? 0.486 6.885 -3.739 1.00 82.38 96 VAL A CA 1
ATOM 749 C C . VAL A 1 96 ? -0.610 6.344 -2.830 1.00 82.38 96 VAL A C 1
ATOM 751 O O . VAL A 1 96 ? -1.625 5.886 -3.347 1.00 82.38 96 VAL A O 1
ATOM 754 N N . LEU A 1 97 ? -0.456 6.426 -1.503 1.00 82.50 97 LEU A N 1
ATOM 755 C CA . LEU A 1 97 ? -1.539 6.014 -0.604 1.00 82.50 97 LEU A CA 1
ATOM 756 C C . LEU A 1 97 ? -2.780 6.893 -0.785 1.00 82.50 97 LEU A C 1
ATOM 758 O O . LEU A 1 97 ? -3.876 6.354 -0.901 1.00 82.50 97 LEU A O 1
ATOM 762 N N . ALA A 1 98 ? -2.593 8.208 -0.921 1.00 86.31 98 ALA A N 1
ATOM 763 C CA . ALA A 1 98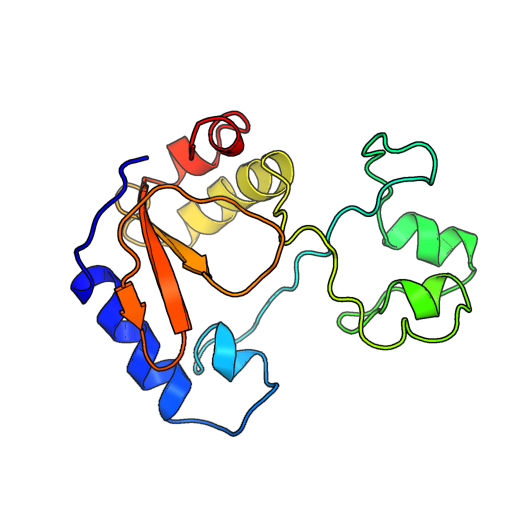 ? -3.668 9.152 -1.194 1.00 86.31 98 ALA A CA 1
ATOM 764 C C . ALA A 1 98 ? -4.455 8.798 -2.463 1.00 86.31 98 ALA A C 1
ATOM 766 O O . ALA A 1 98 ? -5.680 8.843 -2.480 1.00 86.31 98 ALA A O 1
ATOM 767 N N . ALA A 1 99 ? -3.759 8.373 -3.521 1.00 88.69 99 ALA A N 1
ATOM 768 C CA . ALA A 1 99 ? -4.398 7.919 -4.752 1.00 88.69 99 ALA A CA 1
ATOM 769 C C . ALA A 1 99 ? -5.106 6.556 -4.612 1.00 88.69 99 ALA A C 1
ATOM 771 O O . ALA A 1 99 ? -6.060 6.283 -5.339 1.00 88.69 99 ALA A O 1
ATOM 772 N N . LEU A 1 100 ? -4.644 5.686 -3.709 1.00 89.50 100 LEU A N 1
ATOM 773 C CA . LEU A 1 100 ? -5.236 4.365 -3.474 1.00 89.50 100 LEU A CA 1
ATOM 774 C C . LEU A 1 100 ? -6.452 4.414 -2.550 1.00 89.50 100 LEU A C 1
ATOM 776 O O . LEU A 1 100 ? -7.373 3.620 -2.731 1.00 89.50 100 LEU A O 1
ATOM 780 N N . ALA A 1 101 ? -6.469 5.323 -1.578 1.00 91.81 101 ALA A N 1
ATOM 781 C CA . ALA A 1 101 ? -7.493 5.365 -0.543 1.00 91.81 101 ALA A CA 1
ATOM 782 C C . ALA A 1 101 ? -8.934 5.463 -1.093 1.00 91.81 101 ALA A C 1
ATOM 784 O O . ALA A 1 101 ? -9.766 4.674 -0.644 1.00 91.81 101 ALA A O 1
ATOM 785 N N . PRO A 1 102 ? -9.246 6.270 -2.132 1.00 92.06 102 PRO A N 1
ATOM 786 C CA . PRO A 1 102 ? -10.583 6.281 -2.734 1.00 92.06 102 PRO A CA 1
ATOM 787 C C . PRO A 1 102 ? -10.983 4.942 -3.369 1.00 92.06 102 PRO A C 1
ATOM 789 O O . PRO A 1 102 ? -12.144 4.544 -3.302 1.00 92.06 102 PRO A O 1
ATOM 792 N N . LEU A 1 103 ? -10.028 4.220 -3.968 1.00 93.25 103 LEU A N 1
ATOM 793 C CA . LEU A 1 103 ? -10.282 2.900 -4.558 1.00 93.25 103 LEU A CA 1
ATOM 794 C C . LEU A 1 103 ? -10.580 1.863 -3.472 1.00 93.25 103 LEU A C 1
ATOM 796 O O . LEU A 1 103 ? -11.464 1.028 -3.647 1.00 93.25 103 LEU A O 1
ATOM 800 N N . LEU A 1 104 ? -9.858 1.936 -2.350 1.00 90.25 104 LEU A N 1
ATOM 801 C CA . LEU A 1 104 ? -10.092 1.084 -1.185 1.00 90.25 104 LEU A CA 1
ATOM 802 C C . LEU A 1 104 ? -11.430 1.412 -0.511 1.00 90.25 104 LEU A C 1
ATOM 804 O O . LEU A 1 104 ? -12.148 0.489 -0.137 1.00 90.25 104 LEU A O 1
ATOM 808 N N . GLY A 1 105 ? -11.795 2.696 -0.430 1.00 93.44 105 GLY A N 1
ATOM 809 C CA . GLY A 1 105 ? -13.066 3.172 0.122 1.00 93.44 105 GLY A CA 1
ATOM 810 C C . GLY A 1 105 ? -14.290 2.562 -0.558 1.00 93.44 105 GLY A C 1
ATOM 811 O O . GLY A 1 105 ? -15.227 2.149 0.115 1.00 93.44 105 GLY A O 1
ATOM 812 N N . VAL A 1 106 ? -14.257 2.405 -1.885 1.00 94.12 106 VAL A N 1
ATOM 813 C CA . VAL A 1 106 ? -15.347 1.759 -2.646 1.00 94.12 106 VAL A CA 1
ATOM 814 C C . VAL A 1 106 ? -15.448 0.251 -2.369 1.00 94.12 106 VAL A C 1
ATOM 816 O O . VAL A 1 106 ? -16.510 -0.338 -2.550 1.00 94.12 106 VAL A O 1
ATOM 819 N N . GLN A 1 107 ? -14.355 -0.386 -1.943 1.00 90.81 107 GLN A N 1
ATOM 820 C CA . GLN A 1 107 ? -14.262 -1.839 -1.747 1.00 90.81 107 GLN A CA 1
ATOM 821 C C . GLN A 1 107 ? -14.381 -2.266 -0.275 1.00 90.81 107 GLN A C 1
ATOM 823 O O . GLN A 1 107 ? -14.209 -3.445 0.036 1.00 90.81 107 GLN A O 1
ATOM 828 N N . THR A 1 108 ? -14.668 -1.334 0.638 1.00 90.00 108 THR A N 1
ATOM 829 C CA . THR A 1 108 ? -14.856 -1.619 2.065 1.00 90.00 108 THR A CA 1
ATOM 830 C C . THR A 1 108 ? -16.278 -1.295 2.514 1.00 90.00 108 THR A C 1
ATOM 832 O O . THR A 1 108 ? -16.911 -0.367 2.020 1.00 90.00 108 THR A O 1
ATOM 835 N N . ALA A 1 109 ? -16.785 -2.065 3.478 1.00 93.69 109 ALA A N 1
ATOM 836 C CA . ALA A 1 109 ? -18.061 -1.781 4.134 1.00 93.69 109 ALA A CA 1
ATOM 837 C C . ALA A 1 109 ? -17.928 -0.740 5.264 1.00 93.69 109 ALA A C 1
ATOM 839 O O . ALA A 1 109 ? -18.939 -0.244 5.754 1.00 93.69 109 ALA A O 1
ATOM 840 N N . THR A 1 110 ? -16.699 -0.418 5.681 1.00 93.62 110 THR A N 1
ATOM 841 C CA . THR A 1 110 ? -16.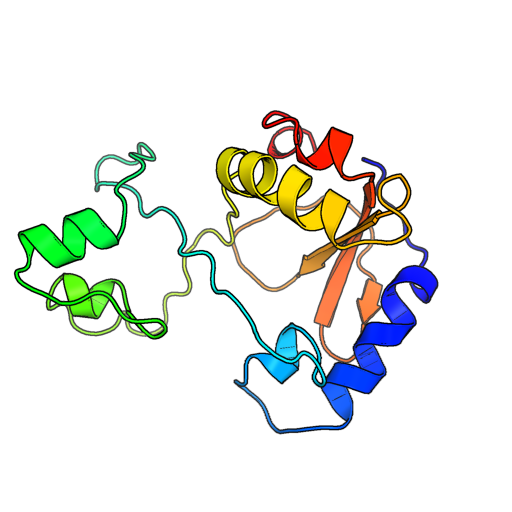397 0.497 6.793 1.00 93.62 110 THR A CA 1
ATOM 842 C C . THR A 1 110 ? -15.368 1.558 6.371 1.00 93.62 110 THR A C 1
ATOM 844 O O . THR A 1 110 ? -14.248 1.575 6.879 1.00 93.62 110 THR A O 1
ATOM 847 N N . PRO A 1 111 ? -15.685 2.437 5.401 1.00 93.94 111 PRO A N 1
ATOM 848 C CA . PRO A 1 111 ? -14.738 3.444 4.908 1.00 93.94 111 PRO A CA 1
ATOM 849 C C . PRO A 1 111 ? -14.349 4.487 5.965 1.00 93.94 111 PRO A C 1
ATOM 851 O O . PRO A 1 111 ? -13.262 5.055 5.861 1.00 93.94 111 PRO A O 1
ATOM 854 N N . ASP A 1 112 ? -15.205 4.684 6.971 1.00 94.38 112 ASP A N 1
ATOM 855 C CA . ASP A 1 112 ? -15.017 5.612 8.094 1.00 94.38 112 ASP A CA 1
ATOM 856 C C . ASP A 1 112 ? -14.332 4.954 9.311 1.00 94.38 112 ASP A C 1
ATOM 858 O O . ASP A 1 112 ? -14.148 5.590 10.345 1.00 94.38 112 ASP A O 1
ATOM 862 N N . ASP A 1 113 ? -13.990 3.663 9.215 1.00 92.62 113 ASP A N 1
ATOM 863 C CA . ASP A 1 113 ? -13.344 2.905 10.288 1.00 92.62 113 ASP A CA 1
ATOM 864 C C . ASP A 1 113 ? -12.298 1.942 9.713 1.00 92.62 113 ASP A C 1
ATOM 866 O O . ASP A 1 113 ? -12.588 0.797 9.341 1.00 92.62 113 ASP A O 1
ATOM 870 N N . ALA A 1 114 ? -11.068 2.443 9.604 1.00 90.75 114 ALA A N 1
ATOM 871 C CA . ALA A 1 114 ? -9.927 1.738 9.045 1.00 90.75 114 ALA A CA 1
ATOM 872 C C . ALA A 1 114 ? -8.778 1.607 10.058 1.00 90.75 114 ALA A C 1
ATOM 874 O O . ALA A 1 114 ? -8.604 2.403 10.984 1.00 90.75 114 ALA A O 1
ATOM 875 N N . LEU A 1 115 ? -7.952 0.582 9.841 1.00 89.38 115 LEU A N 1
ATOM 876 C CA . LEU A 1 115 ? -6.745 0.312 10.613 1.00 89.38 115 LEU A CA 1
ATOM 877 C C . LEU A 1 115 ? -5.529 0.339 9.685 1.00 89.38 115 LEU A C 1
ATOM 879 O O . LEU A 1 115 ? -5.440 -0.457 8.749 1.00 89.38 115 LEU A O 1
ATOM 883 N N . ALA A 1 116 ? -4.568 1.210 9.976 1.00 86.88 116 ALA A N 1
ATOM 884 C CA . ALA A 1 116 ? -3.240 1.163 9.384 1.00 86.88 116 ALA A CA 1
ATOM 885 C C . ALA A 1 116 ? -2.285 0.428 10.334 1.00 86.88 116 ALA A C 1
ATOM 887 O O . ALA A 1 116 ? -2.155 0.791 11.503 1.00 86.88 116 ALA A O 1
ATOM 888 N N . ALA A 1 117 ? -1.613 -0.607 9.830 1.00 84.62 117 ALA A N 1
ATOM 889 C CA . ALA A 1 117 ? -0.637 -1.388 10.583 1.00 84.62 117 ALA A CA 1
ATOM 890 C C . ALA A 1 117 ? 0.751 -1.224 9.960 1.00 84.62 117 ALA A C 1
ATOM 892 O O . ALA A 1 117 ? 0.996 -1.642 8.825 1.00 84.62 117 ALA A O 1
ATOM 893 N N . TYR A 1 118 ? 1.668 -0.628 10.712 1.00 81.44 118 TYR A N 1
ATOM 894 C CA . TYR A 1 118 ? 3.015 -0.332 10.250 1.00 81.44 118 TYR A CA 1
ATOM 895 C C . TYR A 1 118 ? 4.019 -1.303 10.846 1.00 81.44 118 TYR A C 1
ATOM 897 O O . TYR A 1 118 ? 4.191 -1.350 12.060 1.00 81.44 118 TYR A O 1
ATOM 905 N N . TRP A 1 119 ? 4.691 -2.075 9.999 1.00 80.62 119 TRP A N 1
ATOM 906 C CA . TRP A 1 119 ? 5.613 -3.110 10.452 1.00 80.62 119 TRP A CA 1
ATOM 907 C C . TRP A 1 119 ? 6.873 -2.539 11.127 1.00 80.62 119 TRP A C 1
ATOM 909 O O . TRP A 1 119 ? 7.602 -1.734 10.544 1.00 80.62 119 TRP A O 1
ATOM 919 N N . VAL A 1 120 ? 7.160 -3.031 12.332 1.00 77.88 120 VAL A N 1
ATOM 920 C CA . VAL A 1 120 ? 8.347 -2.746 13.142 1.00 77.88 120 VAL A CA 1
ATOM 921 C C . VAL A 1 120 ? 9.395 -3.820 12.849 1.00 77.88 120 VAL A C 1
ATOM 923 O O . VAL A 1 120 ? 9.456 -4.870 13.483 1.00 77.88 120 VAL A O 1
ATOM 926 N N . GLY A 1 121 ? 10.206 -3.582 11.823 1.00 67.81 121 GLY A N 1
ATOM 927 C CA . GLY A 1 121 ? 11.288 -4.500 11.443 1.00 67.81 121 GLY A CA 1
ATOM 928 C C . GLY A 1 121 ? 12.096 -4.092 10.211 1.00 67.81 121 GLY A C 1
ATOM 929 O O . GLY A 1 121 ? 13.091 -4.740 9.895 1.00 67.81 121 GLY A O 1
ATOM 930 N N . GLY A 1 122 ? 11.704 -3.011 9.529 1.00 61.66 122 GLY A N 1
ATOM 931 C CA . GLY A 1 122 ? 12.513 -2.350 8.504 1.00 61.66 122 GLY A CA 1
ATOM 932 C C . GLY A 1 122 ? 13.271 -1.135 9.049 1.00 61.66 122 GLY A C 1
ATOM 933 O O . GLY A 1 122 ? 12.925 -0.580 10.086 1.00 61.66 122 GLY A O 1
ATOM 934 N N . THR A 1 123 ? 14.279 -0.673 8.313 1.00 53.19 123 THR A N 1
ATOM 935 C CA . THR A 1 123 ? 15.134 0.478 8.667 1.00 53.19 123 THR A CA 1
ATOM 936 C C . THR A 1 123 ? 14.505 1.853 8.392 1.00 53.19 123 THR A C 1
ATOM 938 O O . THR A 1 123 ? 15.152 2.873 8.603 1.00 53.19 123 THR A O 1
ATOM 941 N N . GLY A 1 124 ? 13.254 1.907 7.914 1.00 50.38 124 GLY A N 1
ATOM 942 C CA . GLY A 1 124 ? 12.753 3.069 7.174 1.00 50.38 124 GLY A CA 1
ATOM 943 C C . GLY A 1 124 ? 11.670 3.941 7.802 1.00 50.38 124 GLY A C 1
ATOM 944 O O . GLY A 1 124 ? 11.318 4.939 7.180 1.00 50.38 124 GLY A O 1
ATOM 945 N N . GLN A 1 125 ? 11.107 3.596 8.963 1.00 56.38 125 GLN A N 1
ATOM 946 C CA . GLN A 1 125 ? 10.124 4.457 9.635 1.00 56.38 125 GLN A CA 1
ATOM 947 C C . GLN A 1 125 ? 10.365 4.448 11.147 1.00 56.38 125 GLN A C 1
ATOM 949 O O . GLN A 1 125 ? 10.165 3.435 11.813 1.00 56.38 125 GLN A O 1
ATOM 954 N N . GLY A 1 126 ? 10.817 5.582 11.686 1.00 54.47 126 GLY A N 1
ATOM 955 C CA . GLY A 1 126 ? 10.888 5.815 13.127 1.00 54.47 126 GLY A CA 1
ATOM 956 C C . GLY A 1 126 ? 9.495 6.129 13.652 1.00 54.47 126 GLY A C 1
ATOM 957 O O . GLY A 1 126 ? 9.150 7.292 13.812 1.00 54.47 126 GLY A O 1
ATOM 958 N N . LEU A 1 127 ? 8.679 5.099 13.848 1.00 62.03 127 LEU A N 1
ATOM 959 C CA . LEU A 1 127 ? 7.322 5.272 14.354 1.00 62.03 127 LEU A CA 1
ATOM 960 C C . LEU A 1 127 ? 7.359 5.369 15.873 1.00 62.03 127 LEU A C 1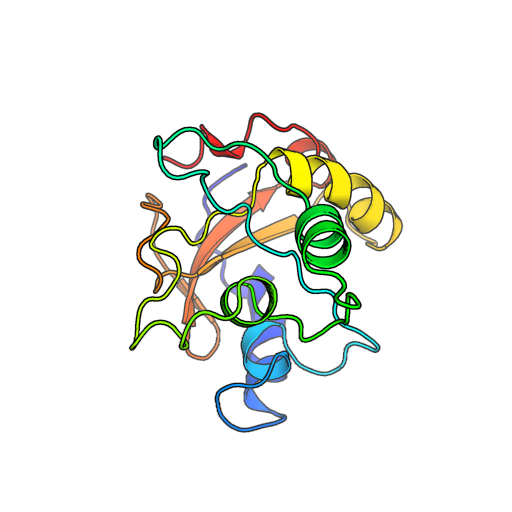
ATOM 962 O O . LEU A 1 127 ? 7.903 4.497 16.551 1.00 62.03 127 LEU A O 1
ATOM 966 N N . VAL A 1 128 ? 6.779 6.441 16.403 1.00 63.22 128 VAL A N 1
ATOM 967 C CA . VAL A 1 128 ? 6.647 6.653 17.843 1.00 63.22 128 VAL A CA 1
ATOM 968 C C . VAL A 1 128 ? 5.324 6.036 18.291 1.00 63.22 128 VAL A C 1
ATOM 970 O O . VAL A 1 128 ? 4.254 6.477 17.885 1.00 63.22 128 VAL A O 1
ATOM 973 N N . GLY A 1 129 ? 5.392 4.989 19.109 1.00 66.50 129 GLY A N 1
ATOM 974 C CA . GLY A 1 129 ? 4.214 4.286 19.611 1.00 66.50 129 GLY A CA 1
ATOM 975 C C . GLY A 1 129 ? 4.576 2.956 20.261 1.00 66.50 129 GLY A C 1
ATOM 976 O O . GLY A 1 129 ? 5.677 2.437 20.072 1.00 66.50 129 GLY A O 1
ATOM 977 N N . ARG A 1 130 ? 3.651 2.393 21.044 1.00 76.06 130 ARG A N 1
ATOM 978 C CA . ARG A 1 130 ? 3.789 1.022 21.545 1.00 76.06 130 ARG A CA 1
ATOM 979 C C . ARG A 1 130 ? 3.589 0.062 20.374 1.00 76.06 130 ARG A C 1
ATOM 981 O O . ARG A 1 130 ? 2.585 0.151 19.674 1.00 76.06 130 ARG A O 1
ATOM 988 N N . SER A 1 131 ? 4.532 -0.854 20.180 1.00 81.56 131 SER A N 1
ATOM 989 C CA . SER A 1 131 ? 4.346 -1.944 19.232 1.00 81.56 131 SER A CA 1
ATOM 990 C C . SER A 1 131 ? 3.414 -3.009 19.806 1.00 81.56 131 SER A C 1
ATOM 992 O O . SER A 1 131 ? 3.357 -3.246 21.017 1.00 81.56 131 SER A O 1
ATOM 994 N N . VAL A 1 132 ? 2.685 -3.665 18.914 1.00 83.19 132 VAL A N 1
ATOM 995 C CA . VAL A 1 132 ? 1.856 -4.827 19.213 1.00 83.19 132 VAL A CA 1
ATOM 996 C C . VAL A 1 132 ? 2.160 -5.951 18.234 1.00 83.19 132 VAL A C 1
ATOM 998 O O . VAL A 1 132 ? 2.457 -5.704 17.067 1.00 83.19 132 VAL A O 1
ATOM 1001 N N . THR A 1 133 ? 2.076 -7.192 18.699 1.00 86.44 133 THR A N 1
ATOM 1002 C CA . THR A 1 133 ? 2.406 -8.365 17.888 1.00 86.44 133 THR A CA 1
ATOM 1003 C C . THR A 1 133 ? 1.152 -8.943 17.238 1.00 86.44 133 THR A C 1
ATOM 1005 O O . THR A 1 133 ? 0.181 -9.261 17.925 1.00 86.44 133 THR A O 1
ATOM 1008 N N . ILE A 1 134 ? 1.191 -9.136 15.918 1.00 81.44 134 ILE A N 1
ATOM 1009 C CA . ILE A 1 134 ? 0.186 -9.894 15.160 1.00 81.44 134 ILE A CA 1
ATOM 1010 C C . ILE A 1 134 ? 0.909 -11.049 14.449 1.00 81.44 134 ILE A C 1
ATOM 1012 O O . ILE A 1 134 ? 1.776 -10.829 13.601 1.00 81.44 134 ILE A O 1
ATOM 1016 N N . ASP A 1 135 ? 0.561 -12.293 14.801 1.00 82.31 135 ASP A N 1
ATOM 1017 C CA . ASP A 1 135 ? 1.307 -13.517 14.437 1.00 82.31 135 ASP A CA 1
ATOM 1018 C C . ASP A 1 135 ? 2.790 -13.439 14.841 1.00 82.31 135 ASP A C 1
ATOM 1020 O O . ASP A 1 135 ? 3.135 -13.693 15.992 1.00 82.31 135 ASP A O 1
ATOM 1024 N N . ARG A 1 136 ? 3.663 -13.095 13.891 1.00 80.00 136 ARG A N 1
ATOM 1025 C CA . ARG A 1 136 ? 5.126 -13.108 14.036 1.00 80.00 136 ARG A CA 1
ATOM 1026 C C . ARG A 1 136 ? 5.775 -11.745 13.825 1.00 80.00 136 ARG A C 1
ATOM 1028 O O . ARG A 1 136 ? 7.001 -11.662 13.816 1.00 80.00 136 ARG A O 1
ATOM 1035 N N . TYR A 1 137 ? 4.974 -10.720 13.552 1.00 81.50 137 TYR A N 1
ATOM 1036 C CA . TYR A 1 1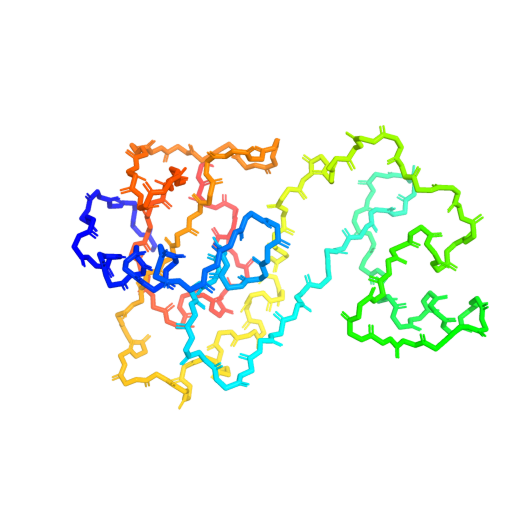37 ? 5.455 -9.383 13.246 1.00 81.50 137 TYR A CA 1
ATOM 1037 C C . TYR A 1 137 ? 4.918 -8.395 14.268 1.00 81.50 137 TYR A C 1
ATOM 1039 O O . TYR A 1 137 ? 3.759 -8.470 14.682 1.00 81.50 137 TYR A O 1
ATOM 1047 N N . ASP A 1 138 ? 5.774 -7.452 14.628 1.00 85.44 138 ASP A N 1
ATOM 1048 C CA . ASP A 1 138 ? 5.403 -6.324 15.458 1.00 85.44 138 ASP A CA 1
ATOM 1049 C C . ASP A 1 138 ? 4.939 -5.172 14.575 1.00 85.44 138 ASP A C 1
ATOM 1051 O O . ASP A 1 138 ? 5.506 -4.919 13.510 1.00 85.44 138 ASP A O 1
ATOM 1055 N N . TYR A 1 139 ? 3.904 -4.472 15.020 1.00 84.81 139 TYR A N 1
ATOM 1056 C CA . TYR A 1 139 ? 3.315 -3.347 14.316 1.00 84.81 139 TYR A CA 1
ATOM 1057 C C . TYR A 1 139 ? 3.090 -2.171 15.256 1.00 84.81 139 TYR A C 1
ATOM 1059 O O . TYR A 1 139 ? 2.741 -2.360 16.417 1.00 84.81 139 TYR A O 1
ATOM 1067 N N . VAL A 1 140 ? 3.222 -0.954 14.738 1.00 84.88 140 VAL A N 1
ATOM 1068 C CA . VAL A 1 140 ? 2.538 0.212 15.304 1.00 84.88 140 VAL A CA 1
ATOM 1069 C C . VAL A 1 140 ? 1.187 0.316 14.605 1.00 84.88 140 VAL A C 1
ATOM 1071 O O . VAL A 1 140 ? 1.127 0.293 13.373 1.00 84.88 140 VAL A O 1
ATOM 1074 N N . LEU A 1 141 ? 0.107 0.385 15.381 1.00 86.75 141 LEU A N 1
ATOM 1075 C CA . LEU A 1 141 ? -1.249 0.489 14.854 1.00 86.75 141 LEU A CA 1
ATOM 1076 C C . LEU A 1 141 ? -1.744 1.926 14.922 1.00 86.75 141 LEU A C 1
ATOM 1078 O O . LEU A 1 141 ? -1.506 2.631 15.902 1.00 86.75 141 LEU A O 1
ATOM 1082 N N . ALA A 1 142 ? -2.471 2.331 13.889 1.00 86.50 142 ALA A N 1
ATOM 1083 C CA . ALA A 1 142 ? -3.150 3.608 13.848 1.00 86.50 142 ALA A CA 1
ATOM 1084 C C . ALA A 1 142 ? -4.586 3.443 13.346 1.00 86.50 142 ALA A C 1
ATOM 1086 O O . ALA A 1 142 ? -4.819 2.854 12.287 1.00 86.50 142 ALA A O 1
ATOM 1087 N N . GLN A 1 143 ? -5.541 3.981 14.097 1.00 90.00 143 GLN A N 1
ATOM 1088 C CA . GLN A 1 143 ? -6.913 4.151 13.643 1.00 90.00 143 GLN A CA 1
ATOM 1089 C C . GLN A 1 143 ? -6.999 5.356 12.700 1.00 90.00 143 GLN A C 1
ATOM 1091 O O . GLN A 1 143 ? -6.364 6.392 12.929 1.00 90.00 143 GLN A O 1
ATOM 1096 N N . THR A 1 144 ? -7.762 5.204 11.623 1.00 90.94 144 THR A N 1
ATOM 1097 C CA . THR A 1 144 ? -7.933 6.206 10.566 1.00 90.94 144 THR A CA 1
ATOM 1098 C C . THR A 1 144 ? -9.219 5.926 9.783 1.00 90.94 144 THR A C 1
ATOM 1100 O O . THR A 1 144 ? -9.985 5.028 10.131 1.00 90.94 144 THR A O 1
ATOM 1103 N N . ASP A 1 145 ? -9.431 6.662 8.702 1.00 92.62 145 ASP A N 1
ATOM 1104 C CA . ASP A 1 145 ? -10.482 6.440 7.723 1.00 92.62 145 ASP A CA 1
ATOM 1105 C C . ASP A 1 145 ? -9.935 6.648 6.300 1.00 92.62 145 ASP A C 1
ATOM 1107 O O . ASP A 1 145 ? -8.816 7.123 6.082 1.00 92.62 145 ASP A O 1
ATOM 1111 N N . THR A 1 146 ? -10.704 6.238 5.295 1.00 92.81 146 THR A N 1
ATOM 1112 C CA . THR A 1 146 ? -10.263 6.326 3.894 1.00 92.81 146 THR A CA 1
ATOM 1113 C C . THR A 1 146 ? -10.177 7.759 3.368 1.00 92.81 146 THR A C 1
ATOM 1115 O O . THR A 1 146 ? -9.416 7.996 2.429 1.00 92.81 146 THR A O 1
ATOM 1118 N N . ALA A 1 147 ? -10.894 8.716 3.963 1.00 91.38 147 ALA A N 1
ATOM 1119 C CA . ALA A 1 147 ? -10.804 10.123 3.586 1.00 91.38 147 ALA A CA 1
ATOM 1120 C C . ALA A 1 147 ? -9.507 10.747 4.118 1.00 91.38 147 ALA A C 1
ATOM 1122 O O . ALA A 1 147 ? -8.795 11.420 3.379 1.00 91.38 147 ALA A O 1
ATOM 1123 N N . GLU A 1 148 ? -9.135 10.447 5.358 1.00 89.00 148 GLU A N 1
ATOM 1124 C CA . GLU A 1 148 ? -7.872 10.858 5.952 1.00 89.00 148 GLU A CA 1
ATOM 1125 C C . GLU A 1 148 ? -6.674 10.252 5.209 1.00 89.00 148 GLU A C 1
ATOM 1127 O O . GLU A 1 148 ? -5.710 10.958 4.910 1.00 89.00 148 GLU A O 1
ATOM 1132 N N . LEU A 1 149 ? -6.736 8.970 4.830 1.00 87.44 149 LEU A N 1
ATOM 1133 C CA . LEU A 1 149 ? -5.685 8.349 4.016 1.00 87.44 149 LEU A CA 1
ATOM 1134 C C . LEU A 1 149 ? -5.560 8.974 2.617 1.00 87.44 149 LEU A C 1
ATOM 1136 O O . LEU A 1 149 ? -4.478 8.904 2.024 1.00 87.44 149 LEU A O 1
ATOM 1140 N N . ALA A 1 150 ? -6.639 9.577 2.099 1.00 89.94 150 ALA A N 1
ATOM 1141 C CA . ALA A 1 150 ? -6.659 10.295 0.825 1.00 89.94 150 ALA A CA 1
ATOM 1142 C C . ALA A 1 150 ? -5.934 11.654 0.886 1.00 89.94 150 ALA A C 1
ATOM 1144 O O . ALA A 1 150 ? -5.596 12.210 -0.160 1.00 89.94 150 ALA A O 1
ATOM 1145 N N . GLU A 1 151 ? -5.641 12.173 2.081 1.00 86.44 151 GLU A N 1
ATOM 1146 C CA . GLU A 1 151 ? -4.918 13.430 2.263 1.00 86.44 151 GLU A CA 1
ATOM 1147 C C . GLU A 1 151 ? -3.399 13.197 2.248 1.00 86.44 151 GLU A C 1
ATOM 1149 O O . GLU A 1 151 ? -2.834 12.657 3.194 1.00 86.44 151 GLU A O 1
ATOM 1154 N N . PRO A 1 152 ? -2.642 13.657 1.242 1.00 71.81 152 PRO A N 1
ATOM 1155 C CA . PRO A 1 152 ? -1.223 13.314 1.105 1.00 71.81 152 PRO A CA 1
ATOM 1156 C C . PRO A 1 152 ? -0.297 13.886 2.202 1.00 71.81 152 PRO A C 1
ATOM 1158 O O . PRO A 1 152 ? 0.919 13.681 2.150 1.00 71.81 152 PRO A O 1
ATOM 1161 N N . GLY A 1 153 ? -0.840 14.633 3.167 1.00 66.31 153 GLY A N 1
ATOM 1162 C CA . GLY A 1 153 ? -0.115 15.237 4.284 1.00 66.31 153 GLY A CA 1
ATOM 1163 C C . GLY A 1 153 ? 0.088 14.331 5.504 1.00 66.31 153 GLY A C 1
ATOM 1164 O O . GLY A 1 153 ? 1.001 14.606 6.282 1.00 66.31 153 GLY A O 1
ATOM 1165 N N . TRP A 1 154 ? -0.686 13.247 5.674 1.00 60.62 154 TRP A N 1
ATOM 1166 C CA . TRP A 1 154 ? -0.687 12.450 6.920 1.00 60.62 154 TRP A CA 1
ATOM 1167 C C . TRP A 1 154 ? 0.690 11.851 7.261 1.00 60.62 154 TRP A C 1
ATOM 1169 O O . TRP A 1 154 ? 1.075 11.789 8.427 1.00 60.62 154 TRP A O 1
ATOM 1179 N N . GLY A 1 155 ? 1.490 11.486 6.251 1.00 55.03 155 GLY A N 1
ATOM 1180 C CA . GLY A 1 155 ? 2.782 10.812 6.440 1.00 55.03 155 GLY A CA 1
ATOM 1181 C C . GLY A 1 155 ? 3.869 11.659 7.112 1.00 55.03 155 GLY A C 1
ATOM 1182 O O . GLY A 1 155 ? 4.892 11.115 7.513 1.00 55.03 155 GLY A O 1
ATOM 1183 N N . ARG A 1 156 ? 3.669 12.979 7.244 1.00 48.91 156 ARG A N 1
ATOM 1184 C CA . ARG A 1 156 ? 4.570 13.880 7.990 1.00 48.91 156 ARG A CA 1
ATOM 1185 C C . ARG A 1 156 ? 4.219 14.001 9.476 1.00 48.91 156 ARG A C 1
ATOM 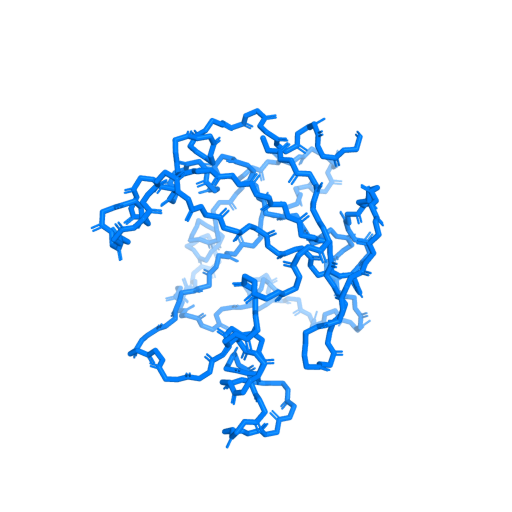1187 O O . ARG A 1 156 ? 4.938 14.688 10.189 1.00 48.91 156 ARG A O 1
ATOM 1194 N N . HIS A 1 157 ? 3.114 13.397 9.910 1.00 46.75 157 HIS A N 1
ATOM 1195 C CA . HIS A 1 157 ? 2.540 13.581 11.245 1.00 46.75 157 HIS A CA 1
ATOM 1196 C C . HIS A 1 157 ? 2.524 12.301 12.089 1.00 46.75 157 HIS A C 1
ATOM 1198 O O . HIS A 1 157 ? 2.070 12.331 13.230 1.00 46.75 157 HIS A O 1
ATOM 1204 N N . ILE A 1 158 ? 3.032 11.185 11.557 1.00 46.12 158 ILE A N 1
ATOM 1205 C CA . ILE A 1 158 ? 3.245 9.953 12.323 1.00 46.12 158 ILE A CA 1
ATOM 1206 C C . ILE A 1 158 ? 4.684 9.972 12.859 1.00 46.12 158 ILE A C 1
ATOM 1208 O O . ILE A 1 158 ? 5.562 9.292 12.329 1.00 46.12 158 ILE A O 1
ATOM 1212 N N . GLY A 1 159 ? 4.916 10.821 13.866 1.00 39.50 159 GLY A N 1
ATOM 1213 C CA . GLY A 1 159 ? 6.224 11.078 14.486 1.00 39.50 159 GLY A CA 1
ATOM 1214 C C . GLY A 1 159 ? 6.550 12.559 14.576 1.00 39.50 159 GLY A C 1
ATOM 1215 O O . GLY A 1 159 ? 6.995 13.115 13.550 1.00 39.50 159 GLY A O 1
#

Sequence (159 aa):
MEIIDDVERGAWLGPRMCRLGGWARVGSVTGYGFEAYARILHPRPTGGGAWERRRWSDVATAAGKVMHPLVQWERLLDLDEPRGGTSDVGYLDPQVLAALAPLLGVQTATPDDALAAYWVGGTGQGLVGRSVTIDRYDYVLAQTDTAELAEPGWGRHIG

Radius of gyration: 17.08 Å; chains: 1; bounding box: 42×37×45 Å

Secondary structure (DSSP, 8-state):
-EEE--GGGGTTHHHHHHTS--SS-THHHH-S--S----PPPP---TTSS-----HHHHHHHTT----TT--HHHHTTPPPPSS---S-----HHHHHHHHHHHHHT-S-TTSEEEEEEETSSS----S--EEETTEEEEEEEE-HHHHTSTTGGGS--